Protein AF-A0A7W1R787-F1 (afdb_monomer_lite)

pLDDT: mean 73.54, std 10.13, range [40.59, 85.88]

Radius of gyration: 12.11 Å; chains: 1; bounding box: 27×25×35 Å

Sequence (67 aa):
MAIELTKDLLELKAQAEGSKPFKVQALYERLAGKDLSEFRKFDPPTRLAVGFYVAAKRRAAQLEEVA

Foldseek 3Di:
DPDDLVVLLVVLQCLLVVVDQDDCDPVNVVLVPDDVVCLVVDDPSSVSSNVSNVSNVVVNVVVVVVD

Secondary structure (DSSP, 8-state):
---SHHHHHHHHHHHHTTSS-----HHHHHHHTS-GGGGGGS-HHHHHHHHHHHHHHHHHHHHHHH-

Structure (mmCIF, N/CA/C/O backbone):
data_AF-A0A7W1R787-F1
#
_entry.id   AF-A0A7W1R787-F1
#
loop_
_atom_site.group_PDB
_atom_site.id
_atom_site.type_symbol
_atom_site.label_atom_id
_atom_site.label_alt_id
_atom_site.label_comp_id
_atom_site.label_asym_id
_atom_site.label_entity_id
_atom_site.label_seq_id
_atom_site.pdbx_PDB_ins_code
_atom_site.Cartn_x
_atom_site.Cartn_y
_atom_site.Cartn_z
_atom_site.occupancy
_atom_site.B_iso_or_equiv
_atom_site.auth_seq_id
_atom_site.auth_comp_id
_atom_site.auth_asym_id
_atom_site.auth_atom_id
_atom_site.pdbx_PDB_model_num
ATOM 1 N N . MET A 1 1 ? 8.047 7.472 -20.630 1.00 40.59 1 MET A N 1
ATOM 2 C CA . MET A 1 1 ? 7.060 7.903 -19.615 1.00 40.59 1 MET A CA 1
ATOM 3 C C . MET A 1 1 ? 7.494 7.291 -18.284 1.00 40.59 1 MET A C 1
ATOM 5 O O . MET A 1 1 ? 7.330 6.095 -18.114 1.00 40.59 1 MET A O 1
ATOM 9 N N . ALA A 1 2 ? 8.217 8.043 -17.442 1.00 43.97 2 ALA A N 1
ATOM 10 C CA . ALA A 1 2 ? 9.049 7.497 -16.347 1.00 43.97 2 ALA A CA 1
ATOM 11 C C . ALA A 1 2 ? 8.832 8.195 -14.987 1.00 43.97 2 ALA A C 1
ATOM 13 O O . ALA A 1 2 ? 9.713 8.224 -14.134 1.00 43.97 2 ALA A O 1
ATOM 14 N N . ILE A 1 3 ? 7.651 8.771 -14.789 1.00 49.91 3 ILE A N 1
ATOM 15 C CA . ILE A 1 3 ? 7.178 9.311 -13.514 1.00 49.91 3 ILE A CA 1
ATOM 16 C C . ILE A 1 3 ? 5.800 8.671 -13.374 1.00 49.91 3 ILE A C 1
ATOM 18 O O . ILE A 1 3 ? 4.990 8.852 -14.270 1.00 49.91 3 ILE A O 1
ATOM 22 N N . GLU A 1 4 ? 5.614 7.697 -12.488 1.00 56.09 4 GLU A N 1
ATOM 23 C CA . GLU A 1 4 ? 4.658 7.857 -11.376 1.00 56.09 4 GLU A CA 1
ATOM 24 C C . GLU A 1 4 ? 4.958 6.929 -10.186 1.00 56.09 4 GLU A C 1
ATOM 26 O O . GLU A 1 4 ? 4.498 7.190 -9.077 1.00 56.09 4 GLU A O 1
ATOM 31 N N . LEU A 1 5 ? 5.810 5.910 -10.368 1.00 61.12 5 LEU A N 1
ATOM 32 C CA . LEU A 1 5 ? 6.013 4.864 -9.364 1.00 61.12 5 LEU A CA 1
ATOM 33 C C . LEU A 1 5 ? 6.480 5.420 -8.008 1.00 61.12 5 LEU A C 1
ATOM 35 O O . LEU A 1 5 ? 6.078 4.920 -6.969 1.00 61.12 5 LEU A O 1
ATOM 39 N N . THR A 1 6 ? 7.290 6.482 -7.996 1.00 70.25 6 THR A N 1
ATOM 40 C CA . THR A 1 6 ? 7.805 7.090 -6.759 1.00 70.25 6 THR A CA 1
ATOM 41 C C . THR A 1 6 ? 6.727 7.820 -5.957 1.00 70.25 6 THR A C 1
ATOM 43 O O . THR A 1 6 ? 6.731 7.743 -4.731 1.00 70.25 6 THR A O 1
ATOM 46 N N . LYS A 1 7 ? 5.802 8.530 -6.619 1.00 76.62 7 LYS A N 1
ATOM 47 C CA . LYS A 1 7 ? 4.702 9.227 -5.928 1.00 76.62 7 LYS A 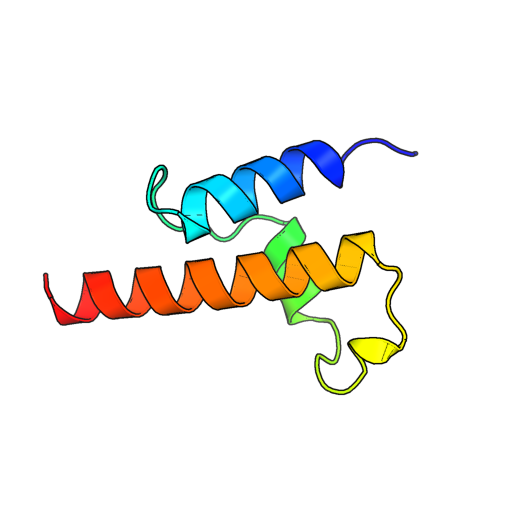CA 1
ATOM 48 C C . LYS A 1 7 ? 3.700 8.218 -5.393 1.00 76.62 7 LYS A C 1
ATOM 50 O O . LYS A 1 7 ? 3.339 8.286 -4.222 1.00 76.62 7 LYS A O 1
ATOM 55 N N . ASP A 1 8 ? 3.358 7.239 -6.220 1.00 73.12 8 ASP A N 1
ATOM 56 C CA . ASP A 1 8 ? 2.440 6.184 -5.825 1.00 73.12 8 ASP A CA 1
ATOM 57 C C . ASP A 1 8 ? 3.017 5.348 -4.672 1.00 73.12 8 ASP A C 1
ATOM 59 O O . ASP A 1 8 ? 2.315 5.062 -3.709 1.00 73.12 8 ASP A O 1
ATOM 63 N N . LEU A 1 9 ? 4.315 5.017 -4.703 1.00 76.06 9 LEU A N 1
ATOM 64 C CA . LEU A 1 9 ? 5.001 4.319 -3.608 1.00 76.06 9 LEU A CA 1
ATOM 65 C C . LEU A 1 9 ? 4.958 5.103 -2.293 1.00 76.06 9 LEU A C 1
ATOM 67 O O . LEU A 1 9 ? 4.735 4.510 -1.238 1.00 76.06 9 LEU A O 1
ATOM 71 N N . LEU A 1 10 ? 5.172 6.420 -2.340 1.00 82.06 10 LEU A N 1
ATOM 72 C CA . LEU A 1 10 ? 5.094 7.271 -1.150 1.00 82.06 10 LEU A CA 1
ATOM 73 C C . LEU A 1 10 ? 3.675 7.314 -0.581 1.00 82.06 10 LEU A C 1
ATOM 75 O O . LEU A 1 10 ? 3.503 7.302 0.636 1.00 82.06 10 LEU A O 1
ATOM 79 N N . GLU A 1 11 ? 2.657 7.323 -1.438 1.00 81.56 11 GLU A N 1
ATOM 80 C CA . GLU A 1 11 ? 1.271 7.259 -0.984 1.00 81.56 11 GLU A CA 1
ATOM 81 C C . GLU A 1 11 ? 0.891 5.889 -0.426 1.00 81.56 11 GLU A C 1
ATOM 83 O O . GLU A 1 11 ? 0.284 5.831 0.642 1.00 81.56 11 GLU A O 1
ATOM 88 N N . LEU A 1 12 ? 1.297 4.799 -1.084 1.00 77.88 12 LEU A N 1
ATOM 89 C CA . LEU A 1 12 ? 1.138 3.434 -0.576 1.00 77.88 12 LEU A CA 1
ATOM 90 C C . LEU A 1 12 ? 1.770 3.291 0.810 1.00 77.88 12 LEU A C 1
ATOM 92 O O . LEU A 1 12 ? 1.154 2.747 1.727 1.00 77.88 12 LEU A O 1
ATOM 96 N N . LYS A 1 13 ? 2.986 3.821 0.976 1.00 83.56 13 LYS A N 1
ATOM 97 C CA . LYS A 1 13 ? 3.690 3.843 2.257 1.00 83.56 13 LYS A CA 1
ATOM 98 C C . LYS A 1 13 ? 2.910 4.635 3.308 1.00 83.56 13 LYS A C 1
ATOM 100 O O . LYS A 1 13 ? 2.670 4.107 4.388 1.00 83.56 13 LYS A O 1
ATOM 105 N N . ALA A 1 1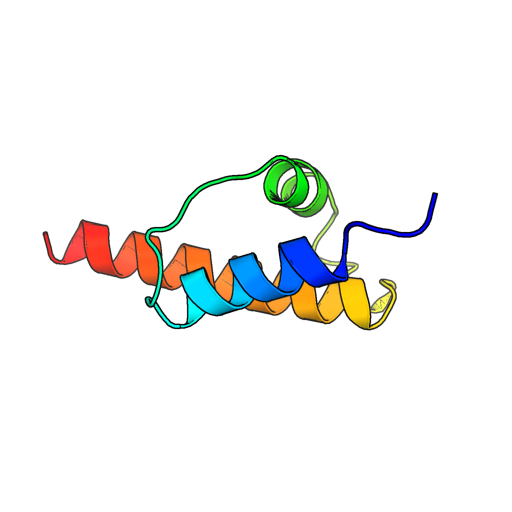4 ? 2.457 5.849 2.990 1.00 84.00 14 ALA A N 1
ATOM 106 C CA . ALA A 1 14 ? 1.690 6.677 3.924 1.00 84.00 14 ALA A CA 1
ATOM 107 C C . ALA A 1 14 ? 0.371 6.013 4.367 1.00 84.00 14 ALA A C 1
ATOM 109 O O . ALA A 1 14 ? -0.034 6.158 5.519 1.00 84.00 14 ALA A O 1
ATOM 110 N N . GLN A 1 15 ? -0.294 5.267 3.480 1.00 83.31 15 GLN A N 1
ATOM 111 C CA . GLN A 1 15 ? -1.488 4.490 3.829 1.00 83.31 15 GLN A CA 1
ATOM 112 C C . GLN A 1 15 ? -1.149 3.261 4.688 1.00 83.31 15 GLN A C 1
ATOM 114 O O . GLN A 1 15 ? -1.839 2.985 5.666 1.00 83.31 15 GLN A O 1
ATOM 119 N N . ALA A 1 16 ? -0.063 2.547 4.375 1.00 83.50 16 ALA A N 1
ATOM 120 C CA . ALA A 1 16 ? 0.418 1.417 5.175 1.00 83.50 16 ALA A CA 1
ATOM 121 C C . ALA A 1 16 ? 0.815 1.832 6.603 1.00 83.50 16 ALA A C 1
ATOM 123 O O . ALA A 1 16 ? 0.488 1.152 7.578 1.00 83.50 16 ALA A O 1
ATOM 124 N N . GLU A 1 17 ? 1.471 2.983 6.739 1.00 85.25 17 GLU A N 1
ATOM 125 C CA . GLU A 1 17 ? 1.847 3.580 8.025 1.00 85.25 17 GLU A CA 1
ATOM 126 C C . GLU A 1 17 ? 0.638 4.166 8.777 1.00 85.25 17 GLU A C 1
ATOM 128 O O . GLU A 1 17 ? 0.728 4.439 9.974 1.00 85.25 17 GLU A O 1
ATOM 133 N N . GLY 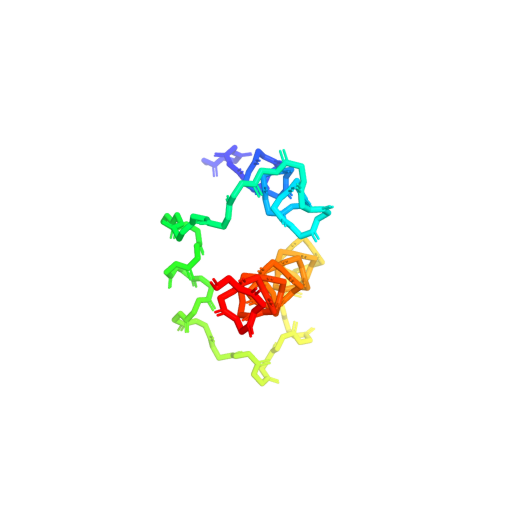A 1 18 ? -0.519 4.290 8.115 1.00 78.19 18 GLY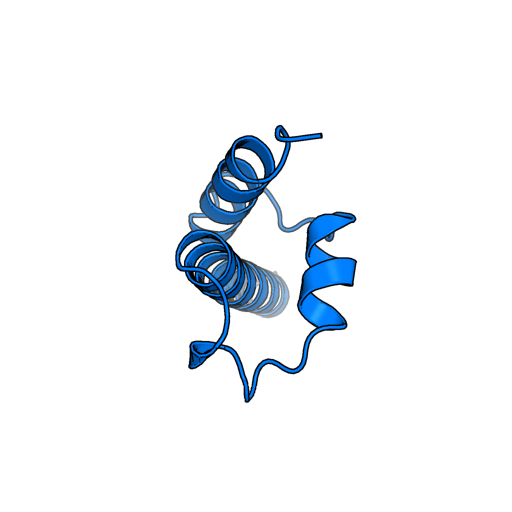 A N 1
ATOM 134 C CA . GLY A 1 18 ? -1.746 4.851 8.682 1.00 78.19 18 GLY A CA 1
ATOM 135 C C . GLY A 1 18 ? -1.747 6.375 8.775 1.00 78.19 18 GLY A C 1
ATOM 136 O O . GLY A 1 18 ? -2.622 6.942 9.420 1.00 78.19 18 GLY A O 1
ATOM 137 N N . SER A 1 19 ? -0.790 7.050 8.136 1.00 82.81 19 SER A N 1
ATOM 138 C CA . SER A 1 19 ? -0.764 8.513 8.024 1.00 82.81 19 SER A CA 1
ATOM 139 C C . SER A 1 19 ? -1.835 9.049 7.069 1.00 82.81 19 SER A C 1
ATOM 141 O O . SER A 1 19 ? -2.160 10.233 7.111 1.00 82.81 19 SER A O 1
ATOM 143 N N . LYS A 1 20 ? -2.380 8.195 6.195 1.00 78.44 20 LYS A N 1
ATOM 144 C CA . LYS A 1 20 ? -3.502 8.498 5.299 1.00 78.44 20 LYS A CA 1
ATOM 145 C C . LYS A 1 20 ? -4.532 7.360 5.322 1.00 78.44 20 LYS A C 1
ATOM 147 O O . LYS A 1 20 ? -4.135 6.207 5.496 1.00 78.44 20 LYS A O 1
ATOM 152 N N . PRO A 1 21 ? -5.829 7.650 5.101 1.00 75.44 21 PRO A N 1
ATOM 153 C CA . PRO A 1 21 ? -6.844 6.613 4.951 1.00 75.44 21 PRO A CA 1
ATOM 154 C C . PRO A 1 21 ? -6.570 5.759 3.712 1.00 75.44 21 PRO A C 1
ATOM 156 O O . PRO A 1 21 ? -6.030 6.243 2.711 1.00 75.44 21 PRO A O 1
ATOM 159 N N . PHE A 1 22 ? -6.965 4.489 3.779 1.00 74.31 22 PHE A N 1
ATOM 160 C CA . PHE A 1 22 ? -6.827 3.580 2.652 1.00 74.31 22 PHE A CA 1
ATOM 161 C C . PHE A 1 22 ? -7.700 4.042 1.485 1.00 74.31 22 PHE A C 1
ATOM 163 O O . PHE A 1 22 ? -8.908 4.223 1.630 1.00 74.31 22 PHE A O 1
ATOM 170 N N . LYS A 1 23 ? -7.088 4.228 0.315 1.00 75.31 23 LYS A N 1
ATOM 171 C CA . LYS A 1 23 ? -7.791 4.600 -0.912 1.00 75.31 23 LYS A CA 1
ATOM 172 C C . LYS A 1 23 ? -7.236 3.796 -2.071 1.00 75.31 23 LYS A C 1
ATOM 174 O O . LYS A 1 23 ? -6.054 3.904 -2.398 1.00 75.31 23 LYS A O 1
ATOM 179 N N . VAL A 1 24 ? -8.111 3.019 -2.702 1.00 63.94 24 VAL A N 1
ATOM 180 C CA . VAL A 1 24 ? -7.796 2.276 -3.922 1.00 63.94 24 VAL A CA 1
ATOM 181 C C . VAL A 1 24 ? -7.553 3.295 -5.040 1.00 63.94 24 VAL A C 1
ATOM 183 O O . VAL A 1 24 ? -8.461 4.022 -5.433 1.00 63.94 24 VAL A O 1
ATOM 186 N N . GLN A 1 25 ? -6.304 3.404 -5.494 1.00 70.12 25 GLN A N 1
ATOM 187 C CA . GLN A 1 25 ? -5.907 4.245 -6.633 1.00 70.12 25 GLN A CA 1
ATOM 188 C C . GLN A 1 25 ? -5.714 3.398 -7.900 1.00 70.12 25 GLN A C 1
ATOM 190 O O . GLN A 1 25 ? -5.592 2.181 -7.813 1.00 70.12 25 GLN A O 1
ATOM 195 N N . ALA A 1 26 ? -5.570 4.022 -9.072 1.00 66.50 26 ALA A N 1
ATOM 196 C CA . ALA A 1 26 ? -5.316 3.313 -10.334 1.00 66.50 26 ALA A CA 1
ATOM 197 C C . ALA A 1 26 ? -4.080 2.383 -10.283 1.00 66.50 26 ALA A C 1
ATOM 199 O O . ALA A 1 26 ? -4.049 1.354 -10.956 1.00 66.50 26 ALA A O 1
ATOM 200 N N . LEU A 1 27 ? -3.066 2.696 -9.460 1.00 67.19 27 LEU A N 1
ATOM 201 C CA . LEU A 1 27 ? -1.933 1.789 -9.233 1.00 67.19 27 LEU A CA 1
ATOM 202 C C . LEU A 1 27 ? -2.372 0.480 -8.550 1.00 67.19 27 LEU A C 1
ATOM 204 O O . LEU A 1 27 ? -1.857 -0.586 -8.873 1.00 67.19 27 LEU A O 1
ATOM 208 N N . TYR A 1 28 ? -3.345 0.537 -7.642 1.00 67.88 28 TYR A N 1
ATOM 209 C CA . TYR A 1 28 ? -3.871 -0.636 -6.949 1.00 67.88 28 TYR A CA 1
ATOM 210 C C . TYR A 1 28 ? -4.580 -1.579 -7.906 1.00 67.88 28 TYR A C 1
ATOM 212 O O . TYR A 1 28 ? -4.370 -2.778 -7.813 1.00 67.88 28 TYR A O 1
ATOM 220 N N . GLU A 1 29 ? -5.377 -1.058 -8.836 1.00 67.44 29 GLU A N 1
ATOM 221 C CA . GLU A 1 29 ? -6.041 -1.879 -9.853 1.00 67.44 29 GLU A CA 1
ATOM 222 C C . GLU A 1 29 ? -5.012 -2.553 -10.766 1.00 67.44 29 GLU A C 1
ATOM 224 O O . GLU A 1 29 ? -5.112 -3.745 -11.056 1.00 67.44 29 GLU A O 1
ATOM 229 N N . ARG A 1 30 ? -3.943 -1.826 -11.125 1.00 69.69 30 ARG A N 1
ATOM 230 C CA . ARG A 1 30 ? -2.809 -2.389 -11.874 1.00 69.69 30 ARG A CA 1
ATOM 231 C C . ARG A 1 30 ? -2.048 -3.456 -11.085 1.00 69.69 30 ARG A C 1
ATOM 233 O O . ARG A 1 30 ? -1.543 -4.386 -11.700 1.00 69.69 30 ARG A O 1
ATOM 240 N N . LEU A 1 31 ? -1.923 -3.328 -9.762 1.00 67.56 31 LEU A N 1
ATOM 241 C CA . LEU A 1 31 ? -1.246 -4.312 -8.904 1.00 67.56 31 LEU A CA 1
ATOM 242 C C . LEU A 1 31 ? -2.144 -5.505 -8.550 1.00 67.56 31 LEU A C 1
ATOM 244 O O . LEU A 1 31 ? -1.649 -6.621 -8.467 1.00 67.56 31 LEU A O 1
ATOM 248 N N . ALA A 1 32 ? -3.446 -5.287 -8.373 1.00 64.31 32 ALA A N 1
ATOM 249 C CA . ALA A 1 32 ? -4.434 -6.325 -8.092 1.00 64.31 32 ALA A CA 1
ATOM 250 C C . ALA A 1 32 ? -4.681 -7.224 -9.310 1.00 64.31 32 ALA A C 1
ATOM 252 O O . ALA A 1 32 ? -4.934 -8.412 -9.145 1.00 64.31 32 ALA A O 1
ATOM 253 N N . GLY A 1 33 ? -4.563 -6.673 -10.523 1.00 64.62 33 GLY A N 1
ATOM 254 C CA . GLY A 1 33 ? -4.602 -7.442 -11.768 1.00 64.62 33 GLY A CA 1
ATOM 255 C C . GLY A 1 33 ? -3.315 -8.215 -12.077 1.00 64.62 33 GLY A C 1
ATOM 256 O O . GLY A 1 33 ? -3.287 -8.973 -13.044 1.00 64.62 33 GLY A O 1
ATOM 257 N N . LYS A 1 34 ? -2.241 -8.034 -11.295 1.00 66.81 34 LYS A N 1
ATOM 258 C CA . LYS A 1 34 ? -1.015 -8.826 -11.438 1.00 66.81 34 LYS A CA 1
ATOM 259 C C . LYS A 1 34 ? -1.105 -10.092 -10.606 1.00 66.81 34 LYS A C 1
ATOM 261 O O . LYS A 1 34 ? -1.536 -10.066 -9.456 1.00 66.81 34 LYS A O 1
ATOM 266 N N . ASP A 1 35 ? -0.603 -11.183 -11.170 1.00 67.94 35 ASP A N 1
ATOM 267 C CA . ASP A 1 35 ? -0.459 -12.426 -10.432 1.00 67.94 35 ASP A CA 1
ATOM 268 C C . ASP A 1 35 ? 0.603 -12.257 -9.331 1.00 67.94 35 ASP A C 1
ATOM 270 O O . ASP A 1 35 ? 1.812 -12.213 -9.577 1.00 67.94 35 ASP A O 1
ATOM 274 N N . LEU A 1 36 ? 0.139 -12.113 -8.089 1.00 68.19 36 LEU A N 1
ATOM 275 C CA . LEU A 1 36 ? 0.995 -11.923 -6.920 1.00 68.19 36 LEU A CA 1
ATOM 276 C C . LEU A 1 36 ? 1.827 -13.177 -6.592 1.00 68.19 36 LEU A C 1
ATOM 278 O O . LEU A 1 36 ? 2.785 -13.072 -5.823 1.00 68.19 36 LEU A O 1
ATOM 282 N N . SER A 1 37 ? 1.524 -14.343 -7.176 1.00 69.00 37 SER A N 1
ATOM 283 C CA . SER A 1 37 ? 2.369 -15.539 -7.045 1.00 69.00 37 SER A CA 1
ATOM 284 C C . SER A 1 37 ? 3.712 -15.371 -7.766 1.00 69.00 37 SER A C 1
ATOM 286 O O . SER A 1 37 ? 4.726 -15.936 -7.348 1.00 69.00 37 SER A O 1
ATOM 288 N N . GLU A 1 38 ? 3.766 -14.490 -8.768 1.00 71.50 38 GLU A N 1
ATOM 289 C CA . GLU A 1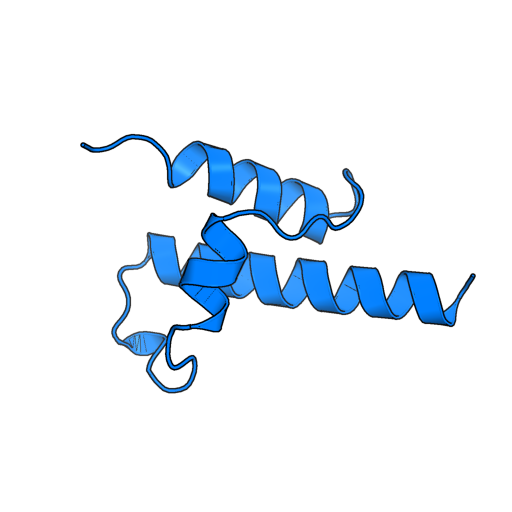 38 ? 4.973 -14.168 -9.527 1.00 71.50 38 GLU A CA 1
ATOM 290 C C . GLU A 1 38 ? 5.726 -12.944 -8.989 1.00 71.50 38 GLU A C 1
ATOM 292 O O . GLU A 1 38 ? 6.627 -12.437 -9.660 1.00 71.50 38 GLU A O 1
ATOM 297 N N . PHE A 1 39 ? 5.441 -12.478 -7.762 1.00 73.06 39 PHE A N 1
ATOM 298 C CA . PHE A 1 39 ? 6.019 -11.226 -7.245 1.00 73.06 39 PHE A CA 1
ATOM 299 C C . PHE A 1 39 ? 7.556 -11.179 -7.308 1.00 73.06 39 PHE A C 1
ATOM 301 O O . PHE A 1 39 ? 8.149 -10.114 -7.475 1.00 73.06 39 PHE A O 1
ATOM 308 N N . ARG A 1 40 ? 8.221 -12.339 -7.213 1.00 72.94 40 ARG A N 1
ATOM 309 C CA . ARG A 1 40 ? 9.686 -12.461 -7.303 1.00 72.94 40 ARG A CA 1
ATOM 310 C C . ARG A 1 40 ? 10.243 -12.055 -8.671 1.00 72.94 40 ARG A C 1
ATOM 312 O O . ARG A 1 40 ? 11.398 -11.642 -8.737 1.00 72.94 40 ARG A O 1
ATOM 319 N N . LYS A 1 41 ? 9.440 -12.157 -9.735 1.00 80.75 41 LYS A N 1
ATOM 320 C CA . LYS A 1 41 ? 9.797 -11.774 -11.110 1.00 80.75 41 LYS A CA 1
ATOM 321 C C . LYS A 1 41 ? 9.632 -10.278 -11.370 1.00 80.75 41 LYS A C 1
ATOM 323 O O . LYS A 1 41 ? 10.145 -9.783 -12.367 1.00 80.75 41 LYS A O 1
ATOM 328 N N . PHE A 1 42 ? 8.942 -9.550 -10.492 1.00 78.25 42 PHE A N 1
ATOM 329 C CA . PHE A 1 42 ? 8.785 -8.108 -10.649 1.00 78.25 42 PHE A CA 1
ATOM 330 C C . PHE A 1 42 ? 10.097 -7.367 -10.377 1.00 78.25 42 PHE A C 1
ATOM 332 O O . PHE A 1 42 ? 10.972 -7.835 -9.637 1.00 78.25 42 PHE A O 1
ATOM 339 N N . ASP A 1 43 ? 10.232 -6.183 -10.962 1.00 81.62 43 ASP A N 1
ATOM 340 C CA . ASP A 1 43 ? 11.304 -5.252 -10.638 1.00 81.62 43 ASP A CA 1
ATOM 341 C C . ASP A 1 43 ? 11.255 -4.873 -9.138 1.00 81.62 43 ASP A C 1
ATOM 343 O O . ASP A 1 43 ? 10.182 -4.897 -8.521 1.00 81.62 43 ASP A O 1
ATOM 347 N N . PRO A 1 44 ? 12.404 -4.561 -8.506 1.00 81.12 44 PRO A N 1
ATOM 348 C CA . PRO A 1 44 ? 12.450 -4.224 -7.080 1.00 81.12 44 PRO A CA 1
ATOM 349 C C . PRO A 1 44 ? 11.450 -3.130 -6.649 1.00 81.12 44 PRO A C 1
ATOM 351 O O . PRO A 1 44 ? 10.807 -3.302 -5.610 1.00 81.12 44 PRO A O 1
ATOM 354 N N . PRO A 1 45 ? 11.245 -2.050 -7.428 1.00 76.69 45 PRO A N 1
ATOM 355 C CA . PRO A 1 45 ? 10.243 -1.032 -7.119 1.00 76.69 45 PRO A CA 1
ATOM 356 C C . PRO A 1 45 ? 8.806 -1.573 -7.065 1.00 76.69 45 PRO A C 1
ATOM 358 O O . PRO A 1 45 ? 8.071 -1.292 -6.116 1.00 76.69 45 PRO A O 1
ATOM 361 N N . THR A 1 46 ? 8.410 -2.407 -8.027 1.00 76.81 46 THR A N 1
ATOM 362 C CA . THR A 1 46 ? 7.092 -3.058 -8.028 1.00 76.81 46 THR A CA 1
ATOM 363 C C . THR A 1 46 ? 6.923 -4.008 -6.838 1.00 76.81 46 THR A C 1
ATOM 365 O O . THR A 1 46 ? 5.847 -4.054 -6.241 1.00 76.81 46 THR A O 1
ATOM 368 N N . ARG A 1 47 ? 7.973 -4.730 -6.420 1.00 79.88 47 ARG A N 1
ATOM 369 C CA . ARG A 1 47 ? 7.911 -5.582 -5.211 1.00 79.88 47 ARG A CA 1
ATOM 370 C C . ARG A 1 47 ? 7.638 -4.775 -3.947 1.00 79.88 47 ARG A C 1
ATOM 372 O O . ARG A 1 47 ? 6.822 -5.190 -3.127 1.00 79.88 47 ARG A O 1
ATOM 379 N N . LEU A 1 48 ? 8.295 -3.624 -3.803 1.00 82.19 48 LEU A N 1
ATOM 380 C CA . LEU A 1 48 ? 8.041 -2.704 -2.693 1.00 82.19 48 LEU A CA 1
ATOM 381 C C . LEU A 1 48 ? 6.597 -2.190 -2.724 1.00 82.19 48 LEU A C 1
ATOM 383 O O . LEU A 1 48 ? 5.939 -2.172 -1.685 1.00 82.19 48 LEU A O 1
ATOM 387 N N . ALA A 1 49 ? 6.079 -1.855 -3.909 1.00 79.88 49 ALA A N 1
ATOM 38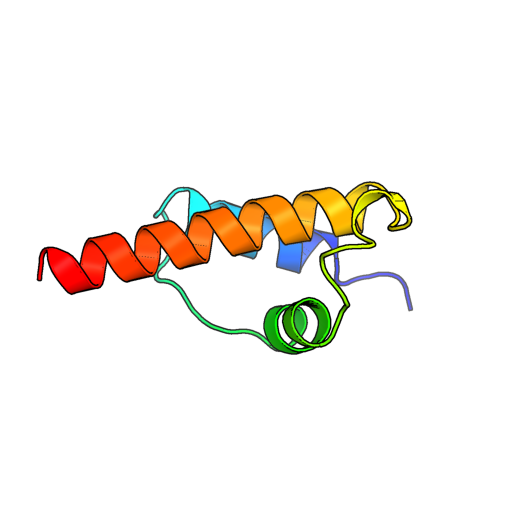8 C CA . ALA A 1 49 ? 4.696 -1.412 -4.074 1.00 79.88 49 ALA A CA 1
ATOM 389 C C . ALA A 1 49 ? 3.689 -2.481 -3.624 1.00 79.88 49 ALA A C 1
ATOM 391 O O . ALA A 1 49 ? 2.767 -2.176 -2.872 1.00 79.88 49 ALA A O 1
ATOM 392 N N . VAL A 1 50 ? 3.898 -3.745 -4.011 1.00 80.38 50 VAL A N 1
ATOM 393 C CA . VAL A 1 50 ? 3.069 -4.872 -3.547 1.00 80.38 50 VAL A CA 1
ATOM 394 C C . VAL A 1 50 ? 3.127 -5.009 -2.023 1.00 80.38 50 VAL A C 1
ATOM 396 O O . VAL A 1 50 ? 2.089 -5.177 -1.385 1.00 80.38 50 VAL A O 1
ATOM 399 N N . GLY A 1 51 ? 4.315 -4.895 -1.422 1.00 82.62 51 GLY A N 1
ATOM 400 C CA . GLY A 1 51 ? 4.481 -4.954 0.032 1.00 82.62 51 GLY A CA 1
ATOM 401 C C . GLY A 1 51 ? 3.682 -3.873 0.765 1.00 82.62 51 GLY A C 1
ATOM 402 O O . GLY A 1 51 ? 2.910 -4.186 1.675 1.00 82.62 51 GLY A O 1
ATOM 403 N N . PHE A 1 52 ? 3.806 -2.614 0.335 1.00 84.31 52 PHE A N 1
ATOM 404 C CA . PHE A 1 52 ? 3.037 -1.509 0.913 1.00 84.31 52 PHE A CA 1
ATOM 405 C C . PHE A 1 52 ? 1.534 -1.647 0.658 1.00 84.31 52 PHE A C 1
ATOM 407 O O . PHE A 1 52 ? 0.745 -1.372 1.557 1.00 84.31 52 PHE A O 1
ATOM 414 N N . TYR A 1 53 ? 1.127 -2.135 -0.517 1.00 80.19 53 TYR A N 1
ATOM 415 C CA . TYR A 1 53 ? -0.277 -2.405 -0.821 1.00 80.19 53 TYR A CA 1
ATOM 416 C C . TYR A 1 53 ? -0.898 -3.399 0.168 1.00 80.19 53 TYR A C 1
ATOM 418 O O . TYR A 1 53 ? -1.945 -3.122 0.757 1.00 80.19 53 TYR A O 1
ATOM 426 N N . VAL A 1 54 ? -0.243 -4.543 0.385 1.00 82.69 54 VAL A N 1
ATOM 427 C CA . VAL A 1 54 ? -0.728 -5.577 1.311 1.00 82.69 54 VAL A CA 1
ATOM 428 C C . VAL A 1 54 ? -0.800 -5.035 2.739 1.00 82.69 54 VAL A C 1
ATOM 430 O O . VAL A 1 54 ? -1.781 -5.291 3.438 1.00 82.69 54 VAL A O 1
ATOM 433 N N . ALA A 1 55 ? 0.200 -4.259 3.165 1.00 85.88 55 ALA A N 1
ATOM 434 C CA . ALA A 1 55 ? 0.208 -3.625 4.481 1.00 85.88 55 ALA A CA 1
ATOM 435 C C . ALA A 1 55 ? -0.943 -2.616 4.646 1.00 85.88 55 ALA A C 1
ATOM 437 O O . ALA A 1 55 ? -1.681 -2.683 5.628 1.00 85.88 55 ALA A O 1
ATOM 438 N N . ALA A 1 56 ? -1.151 -1.741 3.659 1.00 83.06 56 ALA A N 1
ATOM 439 C CA . ALA A 1 56 ? -2.235 -0.762 3.656 1.00 83.06 56 ALA A CA 1
ATOM 440 C C . ALA A 1 56 ? -3.616 -1.437 3.679 1.00 83.06 56 ALA A C 1
ATOM 442 O O . ALA A 1 56 ? -4.483 -1.032 4.450 1.00 83.06 56 ALA A O 1
ATOM 443 N N . LYS A 1 57 ? -3.805 -2.515 2.905 1.00 80.62 57 LYS A N 1
ATOM 444 C CA . LYS A 1 57 ? -5.060 -3.284 2.876 1.00 80.62 57 LYS A CA 1
ATOM 445 C C . LYS A 1 57 ? -5.348 -3.971 4.212 1.00 80.62 57 LYS A C 1
ATOM 447 O O . LYS A 1 57 ? -6.475 -3.919 4.688 1.00 80.62 57 LYS A O 1
ATOM 452 N N . ARG A 1 58 ? -4.337 -4.594 4.833 1.00 84.12 58 ARG A N 1
ATOM 453 C CA . ARG A 1 58 ? -4.480 -5.212 6.164 1.00 84.12 58 ARG A CA 1
ATOM 454 C C . ARG A 1 58 ? -4.872 -4.188 7.217 1.00 84.12 58 ARG A C 1
ATOM 456 O O . ARG A 1 58 ? -5.745 -4.460 8.028 1.00 84.12 58 ARG A O 1
ATOM 463 N N . ARG A 1 59 ? -4.249 -3.011 7.184 1.00 81.75 59 ARG A N 1
ATOM 464 C CA . ARG A 1 59 ? -4.563 -1.941 8.127 1.00 81.75 59 ARG A CA 1
ATOM 465 C C . ARG A 1 59 ? -5.971 -1.387 7.932 1.00 81.75 59 ARG A C 1
ATOM 467 O O . ARG A 1 59 ? -6.647 -1.133 8.917 1.00 81.75 59 ARG A O 1
ATOM 474 N N . ALA A 1 60 ? -6.413 -1.229 6.685 1.00 80.81 60 ALA A N 1
ATOM 475 C CA . ALA A 1 60 ? -7.788 -0.839 6.382 1.00 80.81 60 ALA A CA 1
ATOM 476 C C . ALA A 1 60 ? -8.795 -1.833 6.979 1.00 80.81 60 ALA A C 1
ATOM 478 O O . ALA A 1 60 ? -9.684 -1.415 7.710 1.00 80.81 60 ALA A O 1
ATOM 479 N N . ALA A 1 61 ? -8.579 -3.136 6.758 1.00 80.69 61 ALA A N 1
ATOM 480 C CA . ALA A 1 61 ? -9.425 -4.188 7.322 1.00 80.69 61 ALA A CA 1
ATOM 481 C C . ALA A 1 61 ? -9.442 -4.158 8.862 1.00 80.69 61 ALA A C 1
ATOM 483 O O . ALA A 1 61 ? -10.504 -4.237 9.463 1.00 80.69 61 ALA A O 1
ATOM 484 N N . GLN A 1 62 ? -8.285 -3.952 9.501 1.00 80.50 62 GLN A N 1
ATOM 485 C CA . GLN A 1 62 ? -8.205 -3.811 10.960 1.00 80.50 62 GLN A CA 1
ATOM 486 C C . GLN A 1 62 ? -8.968 -2.593 11.493 1.00 80.50 62 GLN A C 1
ATOM 488 O O . GLN A 1 62 ? -9.508 -2.651 12.590 1.00 80.50 62 GLN A O 1
ATOM 493 N N . LEU A 1 63 ? -8.987 -1.480 10.757 1.00 75.12 63 LEU A N 1
ATOM 494 C CA . LEU A 1 63 ? -9.743 -0.294 11.159 1.00 75.12 63 LEU A CA 1
ATOM 495 C C . LEU A 1 63 ? -11.254 -0.500 10.993 1.00 75.12 63 LEU A C 1
ATOM 497 O O . LEU A 1 63 ? -12.001 -0.009 11.828 1.00 75.12 63 LEU A O 1
ATOM 501 N N . GLU A 1 64 ? -11.695 -1.236 9.969 1.00 67.50 64 GLU A N 1
ATOM 502 C CA . GLU A 1 64 ? -13.107 -1.619 9.804 1.00 67.50 64 GLU A CA 1
ATOM 503 C C . GLU A 1 64 ? -13.576 -2.630 10.861 1.00 67.50 64 GLU A C 1
ATOM 505 O O . GLU A 1 64 ? -14.727 -2.579 11.269 1.00 67.50 64 GLU A O 1
ATOM 510 N N . GLU A 1 65 ? -12.706 -3.524 11.339 1.00 60.50 65 GLU A N 1
ATOM 511 C CA . GLU A 1 65 ? -13.048 -4.464 12.422 1.00 60.50 65 GLU A CA 1
ATOM 512 C C . GLU A 1 65 ? -13.125 -3.804 13.812 1.00 60.50 65 GLU A C 1
ATOM 514 O O . GLU A 1 65 ? -13.683 -4.389 14.739 1.00 60.50 65 GLU A O 1
ATOM 519 N N . VAL A 1 66 ? -12.539 -2.614 13.981 1.00 57.91 66 VAL A N 1
ATOM 520 C CA . VAL A 1 66 ? -12.455 -1.900 15.270 1.00 57.91 66 VAL A CA 1
ATOM 521 C C . VAL A 1 66 ? -13.437 -0.717 15.360 1.00 57.91 66 VAL A C 1
ATOM 523 O O . VAL A 1 66 ? -13.677 -0.226 16.465 1.00 57.91 66 VAL A O 1
ATOM 526 N N . ALA A 1 67 ? -13.993 -0.255 14.234 1.00 49.06 67 ALA A N 1
ATOM 527 C CA . ALA A 1 67 ? -14.955 0.853 14.147 1.00 49.06 67 ALA A CA 1
ATOM 528 C C . ALA A 1 67 ? -16.411 0.383 14.284 1.00 49.06 67 ALA A C 1
ATOM 530 O O . ALA A 1 67 ? -17.199 1.144 14.893 1.00 49.06 67 ALA A O 1
#